Protein AF-A0A1J5RQY0-F1 (afdb_monomer)

Sequence (108 aa):
MIIWRGFGILVPIIAGIFSLGTNYIVDVIMKNDDYSKWHYWPKALGAVLAAGAVWYVGKYLNSRPGKVVIEKTTGRQVVLRKTHDLFFLKFEYWAFVLLAFSVIGYFV

pLDDT: mean 72.65, std 8.64, range [53.41, 84.81]

Structure (mmCIF, N/CA/C/O backbone):
data_AF-A0A1J5RQY0-F1
#
_entry.id   AF-A0A1J5RQY0-F1
#
loop_
_atom_site.group_PDB
_atom_site.id
_atom_site.type_symbol
_atom_site.label_atom_id
_atom_site.label_alt_id
_atom_site.label_comp_id
_atom_site.label_asym_id
_atom_site.label_entity_id
_atom_site.label_seq_id
_atom_site.pdbx_PDB_ins_code
_atom_site.Cartn_x
_atom_site.Cartn_y
_atom_site.Cartn_z
_atom_site.occupancy
_atom_site.B_iso_or_equiv
_atom_site.auth_seq_id
_atom_site.auth_comp_id
_atom_site.auth_asym_id
_atom_site.auth_atom_id
_atom_site.pdbx_PDB_model_num
ATOM 1 N N . MET A 1 1 ? -25.131 6.402 4.528 1.00 54.16 1 MET A N 1
ATOM 2 C CA . MET A 1 1 ? -24.090 5.356 4.658 1.00 54.16 1 MET A CA 1
ATOM 3 C C . MET A 1 1 ? -22.735 6.014 4.501 1.00 54.16 1 MET A C 1
ATOM 5 O O . MET A 1 1 ? -22.524 6.676 3.498 1.00 54.16 1 MET A O 1
ATOM 9 N N . ILE A 1 2 ? -21.849 5.897 5.489 1.00 57.84 2 ILE A N 1
ATOM 10 C CA . ILE A 1 2 ? -20.497 6.458 5.390 1.00 57.84 2 ILE A CA 1
ATOM 11 C C . ILE A 1 2 ? -19.588 5.336 4.881 1.00 57.84 2 ILE A C 1
ATOM 13 O O . ILE A 1 2 ? -19.439 4.315 5.548 1.00 57.84 2 ILE A O 1
ATOM 17 N N . ILE A 1 3 ? -19.028 5.522 3.686 1.00 73.50 3 ILE A N 1
ATOM 18 C CA . ILE A 1 3 ? -18.192 4.542 2.964 1.00 73.50 3 ILE A CA 1
ATOM 19 C C . ILE A 1 3 ? -16.807 4.388 3.629 1.00 73.50 3 ILE A C 1
ATOM 21 O O . ILE A 1 3 ? -16.071 3.438 3.377 1.00 73.50 3 ILE A O 1
ATOM 25 N N . TRP A 1 4 ? -16.453 5.312 4.520 1.00 69.69 4 TRP A N 1
ATOM 26 C CA . TRP A 1 4 ? -15.132 5.436 5.114 1.00 69.69 4 TRP A CA 1
ATOM 27 C C . TRP A 1 4 ? -15.203 5.665 6.631 1.00 69.69 4 TRP A C 1
ATOM 29 O O . TRP A 1 4 ? -15.998 6.464 7.119 1.00 69.69 4 TRP A O 1
ATOM 39 N N . ARG A 1 5 ? -14.353 4.982 7.401 1.00 68.00 5 ARG A N 1
ATOM 40 C CA . ARG A 1 5 ? -14.191 5.184 8.844 1.00 68.00 5 ARG A CA 1
ATOM 41 C C . ARG A 1 5 ? -12.724 5.396 9.208 1.00 68.00 5 ARG A C 1
ATOM 43 O O . ARG A 1 5 ? -11.841 4.628 8.823 1.00 68.00 5 ARG A O 1
ATOM 50 N N . GLY A 1 6 ? -12.465 6.420 10.020 1.00 75.19 6 GLY A N 1
ATOM 51 C CA . GLY A 1 6 ? -11.161 6.656 10.636 1.00 75.19 6 GLY A CA 1
ATOM 52 C C . GLY A 1 6 ? -10.068 6.984 9.620 1.00 75.19 6 GLY A C 1
ATOM 53 O O . GLY A 1 6 ? -10.149 8.018 8.989 1.00 75.19 6 GLY A O 1
ATOM 54 N N . PHE A 1 7 ? -9.044 6.141 9.466 1.00 72.94 7 PHE A N 1
ATOM 55 C CA . PHE A 1 7 ? -7.905 6.398 8.573 1.00 72.94 7 PHE A CA 1
ATOM 56 C C . PHE A 1 7 ? -7.980 5.671 7.222 1.00 72.94 7 PHE A C 1
ATOM 58 O O . PHE A 1 7 ? -7.048 5.769 6.439 1.00 72.94 7 PHE A O 1
ATOM 65 N N . GLY A 1 8 ? -9.091 5.002 6.892 1.00 69.00 8 GLY A N 1
ATOM 66 C CA . GLY A 1 8 ? -9.300 4.362 5.579 1.00 69.00 8 GLY A CA 1
ATOM 67 C C . GLY A 1 8 ? -8.938 5.195 4.328 1.00 69.00 8 GLY A C 1
ATOM 68 O O . GLY A 1 8 ? -8.482 4.618 3.349 1.00 69.00 8 GLY A O 1
ATOM 69 N N . ILE A 1 9 ? -9.043 6.531 4.349 1.00 77.69 9 ILE A N 1
ATOM 70 C CA . ILE A 1 9 ? -8.694 7.409 3.221 1.00 77.69 9 ILE A CA 1
ATOM 71 C C . ILE A 1 9 ? -7.191 7.454 2.940 1.00 77.69 9 ILE A C 1
ATOM 73 O O . ILE A 1 9 ? -6.790 7.864 1.858 1.00 77.69 9 ILE A O 1
ATOM 77 N N . LEU A 1 10 ? -6.345 7.003 3.874 1.00 80.19 10 LEU A N 1
ATOM 78 C CA . LEU A 1 10 ? -4.916 6.884 3.603 1.00 80.19 10 LEU A CA 1
ATOM 79 C C . LEU A 1 10 ? -4.608 5.809 2.563 1.00 80.19 10 LEU A C 1
ATOM 81 O O . LEU A 1 10 ? -3.574 5.915 1.921 1.00 80.19 10 LEU A O 1
ATOM 85 N N . VAL A 1 11 ? -5.479 4.817 2.346 1.00 78.31 11 VAL A N 1
ATOM 86 C CA . VAL A 1 11 ? -5.241 3.778 1.330 1.00 78.31 11 VAL A CA 1
ATOM 87 C C . VAL A 1 11 ? -5.063 4.382 -0.071 1.00 78.31 11 VAL A C 1
ATOM 89 O O . VAL A 1 11 ? -3.993 4.180 -0.647 1.00 78.31 11 VAL A O 1
ATOM 92 N N . PRO A 1 12 ? -6.028 5.143 -0.633 1.00 78.31 12 PRO A N 1
ATOM 93 C CA . PRO A 1 12 ? -5.856 5.737 -1.960 1.00 78.31 12 PRO A CA 1
ATOM 94 C C . PRO A 1 12 ? -4.724 6.770 -2.007 1.00 78.31 12 PRO A C 1
ATOM 96 O O . PRO A 1 12 ? -4.068 6.896 -3.036 1.00 78.31 12 PRO A O 1
ATOM 99 N N . ILE A 1 13 ? -4.448 7.471 -0.902 1.00 84.81 13 ILE A N 1
ATOM 100 C CA . ILE A 1 13 ? -3.340 8.435 -0.826 1.00 84.81 13 ILE A CA 1
ATOM 101 C C . ILE A 1 13 ? -1.989 7.713 -0.926 1.00 84.81 13 ILE A C 1
ATOM 103 O O . ILE A 1 13 ? -1.152 8.093 -1.738 1.00 84.81 13 ILE A O 1
ATOM 107 N N . ILE A 1 14 ? -1.783 6.650 -0.143 1.00 83.31 14 ILE A N 1
ATOM 108 C CA . ILE A 1 14 ? -0.558 5.840 -0.176 1.00 83.31 14 ILE A CA 1
ATOM 109 C C . ILE A 1 14 ? -0.409 5.183 -1.549 1.00 83.31 14 ILE A C 1
ATOM 111 O O . ILE A 1 14 ? 0.661 5.261 -2.145 1.00 83.31 14 ILE A O 1
ATOM 115 N N . ALA A 1 15 ? -1.482 4.593 -2.082 1.00 80.06 15 ALA A N 1
ATOM 116 C CA . ALA A 1 15 ? -1.466 3.982 -3.408 1.00 80.06 15 ALA A CA 1
ATOM 117 C C . ALA A 1 15 ? -1.076 4.988 -4.503 1.00 80.06 15 ALA A C 1
ATOM 119 O O . ALA A 1 15 ? -0.217 4.688 -5.331 1.00 80.06 15 ALA A O 1
ATOM 120 N N . GLY A 1 16 ? -1.648 6.196 -4.471 1.00 79.75 16 GLY A N 1
ATOM 121 C CA . GLY A 1 16 ? -1.318 7.266 -5.408 1.00 79.75 16 GLY A CA 1
ATOM 122 C C . GLY A 1 16 ? 0.134 7.728 -5.290 1.00 79.75 16 GLY A C 1
ATOM 123 O O . GLY A 1 16 ? 0.836 7.777 -6.295 1.00 79.75 16 GLY A O 1
ATOM 124 N N . ILE A 1 17 ? 0.611 8.006 -4.072 1.00 84.81 17 ILE A N 1
ATOM 125 C CA . ILE A 1 17 ? 1.986 8.477 -3.835 1.00 84.81 17 ILE A CA 1
ATOM 126 C C . ILE A 1 17 ? 3.011 7.449 -4.313 1.00 84.81 17 ILE A C 1
ATOM 128 O O . ILE A 1 17 ? 3.965 7.814 -4.993 1.00 84.81 17 ILE A O 1
ATOM 132 N N . PHE A 1 18 ? 2.825 6.173 -3.980 1.00 81.38 18 PHE A N 1
ATOM 133 C CA . PHE A 1 18 ? 3.774 5.133 -4.368 1.00 81.38 18 PHE A CA 1
ATOM 134 C C . PHE A 1 18 ? 3.716 4.826 -5.864 1.00 81.38 18 PHE A C 1
ATOM 136 O O . PHE A 1 18 ? 4.762 4.707 -6.490 1.00 81.38 18 PHE A O 1
ATOM 143 N N . SER A 1 19 ? 2.527 4.754 -6.467 1.00 75.25 19 SER A N 1
ATOM 144 C CA . SER A 1 19 ? 2.413 4.493 -7.905 1.00 75.25 19 SER A CA 1
ATOM 145 C C . SER A 1 19 ? 3.001 5.635 -8.741 1.00 75.25 19 SER A C 1
ATOM 147 O O . SER A 1 19 ? 3.808 5.390 -9.636 1.00 75.25 19 SER A O 1
ATOM 149 N N . LEU A 1 20 ? 2.669 6.888 -8.415 1.00 79.44 20 LEU A N 1
ATOM 150 C CA . LEU A 1 20 ? 3.211 8.058 -9.112 1.00 79.44 20 LEU A CA 1
ATOM 151 C C . LEU A 1 20 ? 4.700 8.252 -8.815 1.00 79.44 20 LEU A C 1
ATOM 153 O O . LEU A 1 20 ? 5.475 8.534 -9.725 1.00 79.44 20 LEU A O 1
ATOM 157 N N . GLY A 1 21 ? 5.104 8.060 -7.558 1.00 81.00 21 GLY A N 1
ATOM 158 C CA . GLY A 1 21 ? 6.489 8.191 -7.124 1.00 81.00 21 GLY A CA 1
ATOM 159 C C . GLY A 1 21 ? 7.406 7.178 -7.797 1.00 81.00 21 GLY A C 1
ATOM 160 O O . GLY A 1 21 ? 8.465 7.558 -8.281 1.00 81.00 21 GLY A O 1
ATOM 161 N N . THR A 1 22 ? 7.004 5.907 -7.890 1.00 79.88 22 THR A N 1
ATOM 162 C CA . THR A 1 22 ? 7.818 4.888 -8.564 1.00 79.88 22 THR A CA 1
ATOM 163 C C . THR A 1 22 ? 7.942 5.151 -10.060 1.00 79.88 22 THR A C 1
ATOM 165 O O . THR A 1 22 ? 9.054 5.055 -10.569 1.00 79.88 22 THR A O 1
ATOM 168 N N . ASN A 1 23 ? 6.863 5.545 -10.746 1.00 77.31 23 ASN A N 1
ATOM 169 C CA . ASN A 1 23 ? 6.947 5.907 -12.166 1.00 77.31 23 ASN A CA 1
ATOM 170 C C . ASN A 1 23 ? 7.912 7.086 -12.374 1.00 77.31 23 ASN A C 1
ATOM 172 O O . ASN A 1 23 ? 8.865 6.973 -13.136 1.00 77.31 23 ASN A O 1
ATOM 176 N N . TYR A 1 24 ? 7.747 8.164 -11.601 1.00 80.56 24 TYR A N 1
ATOM 177 C CA . TYR A 1 24 ? 8.615 9.339 -11.691 1.00 80.56 24 TYR A CA 1
ATOM 178 C C . TYR A 1 24 ? 10.089 9.016 -11.398 1.00 80.56 24 TYR A C 1
ATOM 180 O O . TYR A 1 24 ? 10.979 9.449 -12.124 1.00 80.56 2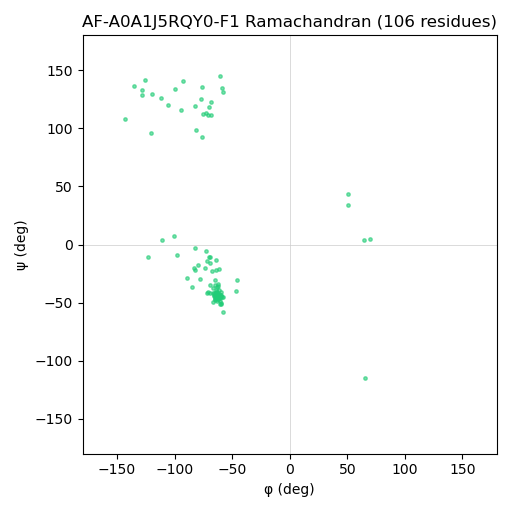4 TYR A O 1
ATOM 188 N N . ILE A 1 25 ? 10.366 8.229 -10.352 1.00 81.44 25 ILE A N 1
ATOM 189 C CA . ILE A 1 25 ? 11.734 7.817 -10.004 1.00 81.44 25 ILE A CA 1
ATOM 190 C C . ILE A 1 25 ? 12.359 7.001 -11.140 1.00 81.44 25 ILE A C 1
ATOM 192 O O . ILE A 1 25 ? 13.522 7.218 -11.475 1.00 81.44 25 ILE A O 1
ATOM 196 N N . VAL A 1 26 ? 11.607 6.073 -11.734 1.00 78.75 26 VAL A N 1
ATOM 197 C CA . VAL A 1 26 ? 12.103 5.243 -12.836 1.00 78.75 26 VAL A CA 1
ATOM 198 C C . VAL A 1 26 ? 12.381 6.083 -14.081 1.00 78.75 26 VAL A C 1
ATOM 200 O O . VAL A 1 26 ? 13.444 5.918 -14.678 1.00 78.75 26 VAL A O 1
ATOM 203 N N . ASP A 1 27 ? 11.495 7.016 -14.425 1.00 79.00 27 ASP A N 1
ATOM 204 C CA . ASP A 1 27 ? 11.662 7.893 -15.590 1.00 79.00 27 ASP A CA 1
ATOM 205 C C . ASP A 1 27 ? 12.899 8.803 -15.430 1.00 79.00 27 ASP A C 1
ATOM 207 O O . ASP A 1 27 ? 13.711 8.929 -16.352 1.00 79.00 27 ASP A O 1
ATOM 211 N N . VAL A 1 28 ? 13.131 9.336 -14.221 1.00 81.12 28 VAL A N 1
ATOM 212 C CA . VAL A 1 28 ? 14.327 10.134 -13.887 1.00 81.12 28 VAL A CA 1
ATOM 213 C C . VAL A 1 28 ? 15.611 9.298 -13.942 1.00 81.12 28 VAL A C 1
ATOM 215 O O . VAL A 1 28 ? 16.614 9.754 -14.495 1.00 81.12 28 VAL A O 1
ATOM 218 N N . ILE A 1 29 ? 15.609 8.079 -13.386 1.00 81.12 29 ILE A N 1
ATOM 219 C CA . ILE A 1 29 ? 16.788 7.193 -13.389 1.00 81.12 29 ILE A CA 1
ATOM 220 C C . ILE A 1 29 ? 17.146 6.772 -14.818 1.00 81.12 29 ILE A C 1
ATOM 222 O O . ILE A 1 29 ? 18.324 6.777 -15.181 1.00 81.12 29 ILE A O 1
ATOM 226 N N . MET A 1 30 ? 16.143 6.436 -15.632 1.00 78.50 30 MET A N 1
ATOM 227 C CA . MET A 1 30 ? 16.346 5.984 -17.010 1.00 78.50 30 MET A CA 1
ATOM 228 C C . MET A 1 30 ? 16.536 7.133 -18.006 1.00 78.50 30 MET A C 1
ATOM 230 O O . MET A 1 30 ? 16.827 6.869 -19.172 1.00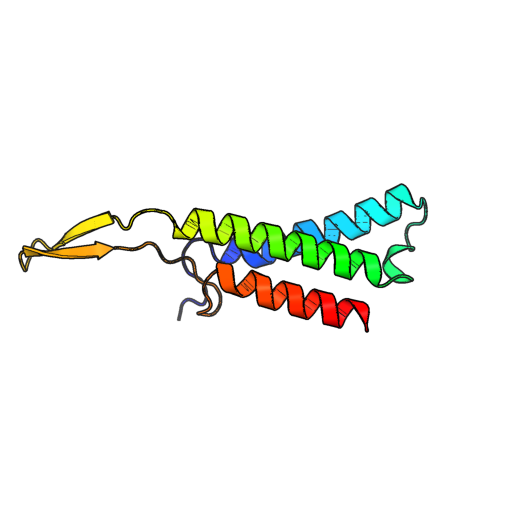 78.50 30 MET A O 1
ATOM 234 N N . LYS A 1 31 ? 16.431 8.395 -17.552 1.00 76.06 31 LYS A N 1
ATOM 235 C CA . LYS A 1 31 ? 16.544 9.616 -18.373 1.00 76.06 31 LYS A CA 1
ATOM 236 C C . LYS A 1 31 ? 15.646 9.577 -19.612 1.00 76.06 31 LYS A C 1
ATOM 238 O O . LYS A 1 31 ? 16.024 10.060 -20.679 1.00 76.06 31 LYS A O 1
ATOM 243 N N . ASN A 1 32 ? 14.486 8.950 -19.479 1.00 69.62 32 ASN A N 1
ATOM 244 C CA . ASN A 1 32 ? 13.537 8.774 -20.560 1.00 69.62 32 ASN A CA 1
ATOM 245 C C . ASN A 1 32 ? 12.133 8.914 -19.976 1.00 69.62 32 ASN A C 1
ATOM 247 O O . ASN A 1 32 ? 11.671 8.032 -19.253 1.00 69.62 32 ASN A O 1
ATOM 251 N N . ASP A 1 33 ? 11.482 10.030 -20.301 1.00 67.12 33 ASP A N 1
ATOM 252 C CA . ASP A 1 33 ? 10.192 10.442 -19.736 1.00 67.12 33 ASP A CA 1
ATOM 253 C C . ASP A 1 33 ? 9.037 9.480 -20.071 1.00 67.12 33 ASP A C 1
ATOM 255 O O . ASP A 1 33 ? 7.971 9.550 -19.462 1.00 67.12 33 ASP A O 1
ATOM 259 N N . ASP A 1 34 ? 9.236 8.560 -21.020 1.00 67.50 34 ASP A N 1
ATOM 260 C CA . ASP A 1 34 ? 8.232 7.572 -21.419 1.00 67.50 34 ASP A CA 1
ATOM 261 C C . ASP A 1 34 ? 8.590 6.133 -21.012 1.00 67.50 34 ASP A C 1
ATOM 263 O O . ASP A 1 34 ? 7.849 5.201 -21.336 1.00 67.50 34 ASP A O 1
ATOM 267 N N . TYR A 1 35 ? 9.688 5.906 -20.282 1.00 63.97 35 TYR A N 1
ATOM 268 C CA . TYR A 1 35 ? 10.130 4.548 -19.946 1.00 63.97 35 TYR A CA 1
ATOM 269 C C . TYR A 1 35 ? 9.074 3.771 -19.138 1.00 63.97 35 TYR A C 1
ATOM 271 O O . TYR A 1 35 ? 8.782 2.614 -19.454 1.00 63.97 35 TYR A O 1
ATOM 279 N N . SER A 1 36 ? 8.405 4.416 -18.175 1.00 60.69 36 SER A N 1
ATOM 280 C CA . SER A 1 36 ? 7.289 3.818 -17.419 1.00 60.69 36 SER A CA 1
ATOM 281 C C . SER A 1 36 ? 6.002 3.605 -18.229 1.00 60.69 36 SER A C 1
ATOM 283 O O . SER A 1 36 ? 5.080 2.935 -17.754 1.00 60.69 36 SER A O 1
ATOM 285 N N . LYS A 1 37 ? 5.894 4.157 -19.446 1.00 63.88 37 LYS A N 1
ATOM 286 C CA . LYS A 1 37 ? 4.767 3.877 -20.355 1.00 63.88 37 LYS A CA 1
ATOM 287 C C . LYS A 1 37 ? 5.002 2.618 -21.177 1.00 63.88 37 LYS A C 1
ATOM 289 O O . LYS A 1 37 ? 4.054 1.873 -21.404 1.00 63.88 37 LYS A O 1
ATOM 294 N N . TRP A 1 38 ? 6.247 2.382 -21.587 1.00 61.06 38 TRP A N 1
ATOM 295 C CA . TRP A 1 38 ? 6.640 1.225 -22.398 1.00 61.06 38 TRP A CA 1
ATOM 296 C C . TRP A 1 38 ? 6.891 -0.038 -21.576 1.00 61.06 38 TRP A C 1
ATOM 298 O O . TRP A 1 38 ? 6.834 -1.146 -22.108 1.00 61.06 38 TRP A O 1
ATOM 308 N N . HIS A 1 39 ? 7.144 0.115 -20.278 1.00 68.94 39 HIS A N 1
ATOM 309 C CA . HIS A 1 39 ? 7.408 -0.997 -19.383 1.00 68.94 39 HIS A CA 1
ATOM 310 C C . HIS A 1 39 ? 6.380 -1.065 -18.255 1.00 68.94 39 HIS A C 1
ATOM 312 O O . HIS A 1 39 ? 6.132 -0.090 -17.557 1.00 68.94 39 HIS A O 1
ATOM 318 N N . TYR A 1 40 ? 5.805 -2.250 -18.057 1.00 70.81 40 TYR A N 1
ATOM 319 C CA . TYR A 1 40 ? 4.760 -2.510 -17.059 1.00 70.81 40 TYR A CA 1
ATOM 320 C C . TYR A 1 40 ? 5.312 -2.747 -15.643 1.00 70.81 40 TYR A C 1
ATOM 322 O O . TYR A 1 40 ? 4.632 -2.527 -14.638 1.00 70.81 40 TYR A O 1
ATOM 330 N N . TRP A 1 41 ? 6.584 -3.145 -15.539 1.00 70.56 41 TRP A N 1
ATOM 331 C CA . TRP A 1 41 ? 7.232 -3.471 -14.266 1.00 70.56 41 TRP A CA 1
ATOM 332 C C . TRP A 1 41 ? 7.342 -2.301 -13.258 1.00 70.56 41 TRP A C 1
ATOM 334 O O . TRP A 1 41 ? 7.196 -2.579 -12.067 1.00 70.56 41 TRP A O 1
ATOM 344 N N . PRO A 1 42 ? 7.523 -1.015 -13.645 1.00 74.50 42 PRO A N 1
ATOM 345 C CA . PRO A 1 42 ? 7.565 0.111 -12.703 1.00 74.50 42 PRO A CA 1
ATOM 346 C C . PRO A 1 42 ? 6.237 0.305 -11.964 1.00 74.50 42 PRO A C 1
ATOM 348 O O . PRO A 1 42 ? 6.218 0.518 -10.750 1.00 74.50 42 PRO A O 1
ATOM 351 N N . LYS A 1 43 ? 5.113 0.133 -12.673 1.00 72.12 43 LYS A N 1
ATOM 352 C CA . LYS A 1 43 ? 3.763 0.199 -12.093 1.00 72.12 43 LYS A CA 1
ATOM 353 C C . LYS A 1 43 ? 3.540 -0.937 -11.098 1.00 72.12 43 LYS A C 1
ATOM 355 O O . LYS A 1 43 ? 3.041 -0.700 -9.996 1.00 72.12 43 LYS A O 1
ATOM 360 N N . ALA A 1 44 ? 3.956 -2.151 -11.463 1.00 76.44 44 ALA A N 1
ATOM 361 C CA . ALA A 1 44 ? 3.890 -3.309 -10.580 1.00 76.44 44 ALA A CA 1
ATOM 362 C C . ALA A 1 44 ? 4.724 -3.082 -9.307 1.00 76.44 44 ALA A C 1
ATOM 364 O O . ALA A 1 44 ? 4.224 -3.289 -8.199 1.00 76.44 44 ALA A O 1
ATOM 365 N N . LEU A 1 45 ? 5.950 -2.569 -9.450 1.00 79.56 45 LEU A N 1
ATOM 366 C CA . LEU A 1 45 ? 6.850 -2.274 -8.336 1.00 79.56 45 LEU A CA 1
ATOM 367 C C . LEU A 1 45 ? 6.256 -1.223 -7.383 1.00 79.56 45 LEU A C 1
ATOM 369 O O . LEU A 1 45 ? 6.244 -1.430 -6.168 1.00 79.56 45 LEU A O 1
ATOM 373 N N . GLY A 1 46 ? 5.684 -0.142 -7.923 1.00 79.50 46 GLY A N 1
ATOM 374 C CA . GLY A 1 46 ? 5.010 0.888 -7.128 1.00 79.50 46 GLY A CA 1
ATOM 375 C C . GLY A 1 46 ? 3.809 0.343 -6.357 1.00 79.50 46 GLY A C 1
ATOM 376 O O . GLY A 1 46 ? 3.626 0.661 -5.183 1.00 79.50 46 GLY A O 1
ATOM 377 N N . ALA A 1 47 ? 3.028 -0.550 -6.969 1.00 79.38 47 ALA A N 1
ATOM 378 C CA . ALA A 1 47 ? 1.895 -1.193 -6.309 1.00 79.38 47 ALA A CA 1
ATOM 379 C C . ALA A 1 47 ? 2.320 -2.191 -5.208 1.00 79.38 47 ALA A C 1
ATOM 381 O O . ALA A 1 47 ? 1.666 -2.254 -4.166 1.00 79.38 47 ALA A O 1
ATOM 382 N N . VAL A 1 48 ? 3.440 -2.912 -5.369 1.00 82.25 48 VAL A N 1
ATOM 383 C CA . VAL A 1 48 ? 4.003 -3.769 -4.303 1.00 82.25 48 VAL A CA 1
ATOM 384 C C .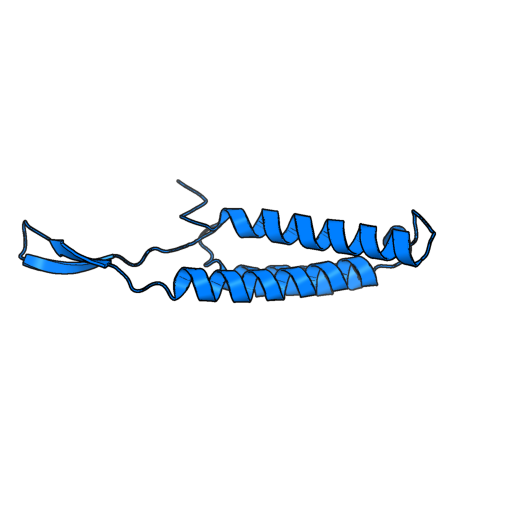 VAL A 1 48 ? 4.471 -2.929 -3.115 1.00 82.25 48 VAL A C 1
ATOM 386 O O . VAL A 1 48 ? 4.155 -3.246 -1.965 1.00 82.25 48 VAL A O 1
ATOM 389 N N . LEU A 1 49 ? 5.188 -1.833 -3.374 1.00 82.44 49 LEU A N 1
ATOM 390 C CA . LEU A 1 49 ? 5.643 -0.923 -2.322 1.00 82.44 49 LEU A CA 1
ATOM 391 C C . LEU A 1 49 ? 4.457 -0.276 -1.5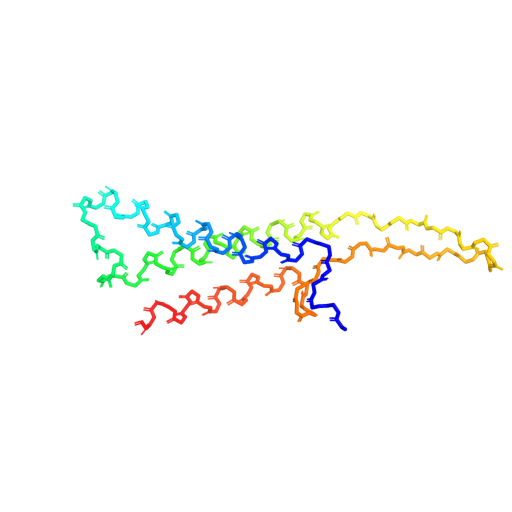89 1.00 82.44 49 LEU A C 1
ATOM 393 O O . LEU A 1 49 ? 4.440 -0.232 -0.356 1.00 82.44 49 LEU A O 1
ATOM 397 N N . ALA A 1 50 ? 3.424 0.135 -2.333 1.00 80.44 50 ALA A N 1
ATOM 398 C CA . ALA A 1 50 ? 2.172 0.627 -1.768 1.00 80.44 50 ALA A CA 1
ATOM 399 C C . ALA A 1 50 ? 1.495 -0.421 -0.873 1.00 80.44 50 ALA A C 1
ATOM 401 O O . ALA A 1 50 ? 1.063 -0.095 0.232 1.00 80.44 50 ALA A O 1
ATOM 402 N N . ALA A 1 51 ? 1.426 -1.683 -1.313 1.00 80.12 51 ALA A N 1
ATOM 403 C CA . ALA A 1 51 ? 0.833 -2.773 -0.542 1.00 80.12 51 ALA A CA 1
ATOM 404 C C . ALA A 1 51 ? 1.569 -3.000 0.789 1.00 80.12 51 ALA A C 1
ATOM 406 O O . ALA A 1 51 ? 0.928 -3.105 1.838 1.00 80.12 51 ALA A O 1
ATOM 407 N N . GLY A 1 52 ? 2.907 -3.000 0.773 1.00 83.31 52 GLY A N 1
ATOM 408 C CA . GLY A 1 52 ? 3.722 -3.102 1.987 1.00 83.31 52 GLY A CA 1
ATOM 409 C C . GLY A 1 52 ? 3.489 -1.937 2.956 1.00 83.31 52 GLY A C 1
ATOM 410 O O . GLY A 1 52 ? 3.294 -2.151 4.156 1.00 83.31 52 GLY A O 1
ATOM 411 N N . ALA A 1 53 ? 3.428 -0.707 2.438 1.00 82.81 53 ALA A N 1
ATOM 412 C CA . ALA A 1 53 ? 3.145 0.482 3.240 1.00 82.81 53 ALA A CA 1
ATOM 413 C C . ALA A 1 53 ? 1.733 0.445 3.850 1.00 82.81 53 ALA A C 1
ATOM 415 O O . ALA A 1 53 ? 1.573 0.704 5.045 1.00 82.81 53 ALA A O 1
ATOM 416 N N . VAL A 1 54 ? 0.714 0.064 3.070 1.00 83.81 54 VAL A N 1
ATOM 417 C CA . VAL A 1 54 ? -0.673 -0.074 3.545 1.00 83.81 54 VAL A CA 1
ATOM 418 C C . VAL A 1 54 ? -0.787 -1.155 4.618 1.00 83.81 54 VAL A C 1
ATOM 420 O O . VAL A 1 54 ? -1.448 -0.937 5.633 1.00 83.81 54 VAL A O 1
ATOM 423 N N . TRP A 1 55 ? -0.100 -2.287 4.461 1.00 82.62 55 TRP A N 1
ATOM 424 C CA . TRP A 1 55 ? -0.062 -3.326 5.488 1.00 82.62 55 TRP A CA 1
ATOM 425 C C . TRP A 1 55 ? 0.534 -2.807 6.797 1.00 82.62 55 TRP A C 1
ATOM 427 O O . TRP A 1 55 ? -0.060 -2.963 7.866 1.00 82.62 55 TRP A O 1
ATOM 437 N N . TYR A 1 56 ? 1.711 -2.179 6.726 1.00 83.44 56 TYR A N 1
ATOM 438 C CA . TYR A 1 56 ? 2.424 -1.707 7.911 1.00 83.44 56 TYR A CA 1
ATOM 439 C C . TYR A 1 56 ? 1.643 -0.610 8.642 1.00 83.44 56 TYR A C 1
ATOM 441 O O . TYR A 1 56 ? 1.425 -0.695 9.853 1.00 83.44 56 TYR A O 1
ATOM 449 N N . VAL A 1 57 ? 1.149 0.384 7.898 1.00 80.25 57 VAL A N 1
ATOM 450 C CA . VAL A 1 57 ? 0.333 1.482 8.433 1.00 80.25 57 VAL A CA 1
ATOM 451 C C . VAL A 1 57 ? -0.995 0.958 8.983 1.00 80.25 57 VAL A C 1
ATOM 453 O O . VAL A 1 57 ? -1.397 1.355 10.076 1.00 80.25 57 VAL A O 1
ATOM 456 N N . GLY A 1 58 ? -1.643 0.019 8.289 1.00 74.94 58 GLY A N 1
ATOM 457 C CA . GLY A 1 58 ? -2.876 -0.627 8.736 1.00 74.94 58 GLY A CA 1
ATOM 458 C C . GLY A 1 58 ? -2.705 -1.358 10.052 1.00 74.94 58 GLY A C 1
ATOM 459 O O . GLY A 1 58 ? -3.440 -1.091 11.002 1.00 74.94 58 GLY A O 1
ATOM 460 N N . LYS A 1 59 ? -1.675 -2.205 10.137 1.00 76.31 59 LYS A N 1
ATOM 461 C CA . LYS A 1 59 ? -1.347 -2.939 11.357 1.00 76.31 59 LYS A CA 1
ATOM 462 C C . LYS A 1 59 ? -1.023 -1.976 12.497 1.00 76.31 59 LYS A C 1
ATOM 464 O O . LYS A 1 59 ? -1.521 -2.166 13.602 1.00 76.31 59 LYS A O 1
ATOM 469 N N . TYR A 1 60 ? -0.252 -0.916 12.249 1.00 77.50 60 TYR A N 1
ATOM 470 C CA . TYR A 1 60 ? 0.082 0.085 13.268 1.00 77.50 60 TYR A CA 1
ATOM 471 C C . TYR A 1 60 ? -1.157 0.834 13.789 1.00 77.50 60 TYR A C 1
ATOM 473 O O . TYR A 1 60 ? -1.317 1.030 14.996 1.00 77.50 60 TYR A O 1
ATOM 481 N N . LEU A 1 61 ? -2.063 1.221 12.892 1.00 69.94 61 LEU A N 1
ATOM 482 C CA . LEU A 1 61 ? -3.288 1.942 13.232 1.00 69.94 61 LEU A CA 1
ATOM 483 C C . LEU A 1 61 ? -4.302 1.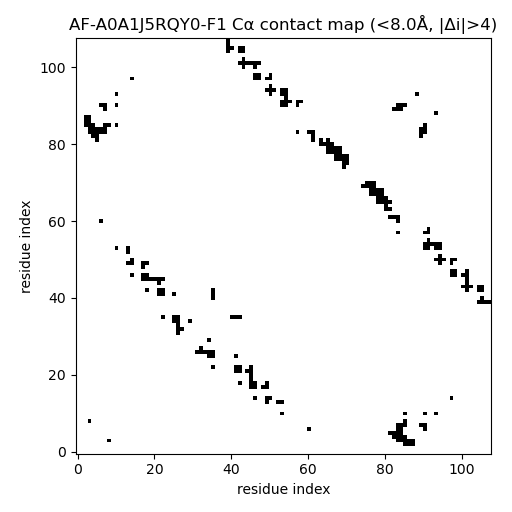058 13.971 1.00 69.94 61 LEU A C 1
ATOM 485 O O . LEU A 1 61 ? -4.889 1.508 14.956 1.00 69.94 61 LEU A O 1
ATOM 489 N N . ASN A 1 62 ? -4.463 -0.201 13.557 1.00 69.06 62 ASN A N 1
ATOM 490 C CA . ASN A 1 62 ? -5.366 -1.161 14.200 1.00 69.06 62 ASN A CA 1
ATOM 491 C C . ASN A 1 62 ? 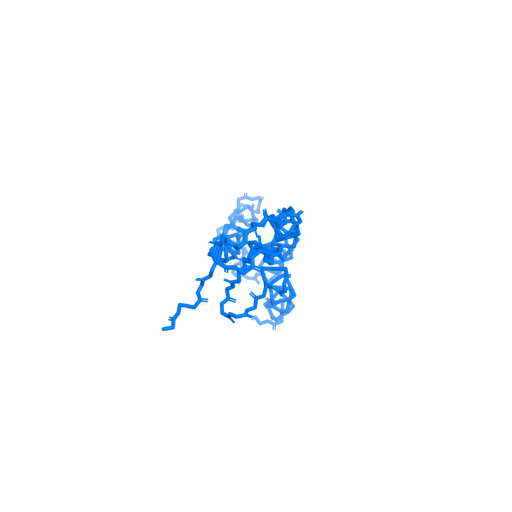-4.791 -1.804 15.471 1.00 69.06 62 ASN A C 1
ATOM 493 O O . ASN A 1 62 ? -5.553 -2.327 16.284 1.00 69.06 62 ASN A O 1
ATOM 497 N N . SER A 1 63 ? -3.475 -1.737 15.690 1.00 66.38 63 SER A N 1
ATOM 498 C CA . SER A 1 63 ? -2.840 -2.208 16.932 1.00 66.38 63 SER A CA 1
ATOM 499 C C . SER A 1 63 ? -3.101 -1.289 18.129 1.00 66.38 63 SER A C 1
ATOM 501 O O . SER A 1 63 ? -2.715 -1.619 19.250 1.00 66.38 63 SER A O 1
ATOM 503 N N . ARG A 1 64 ? -3.754 -0.132 17.936 1.00 61.19 64 ARG A N 1
ATOM 504 C CA . ARG A 1 64 ? -4.046 0.780 19.045 1.00 61.19 64 ARG A CA 1
ATOM 505 C C . ARG A 1 64 ? -5.075 0.147 19.994 1.00 61.19 64 ARG A C 1
ATOM 507 O O . ARG A 1 64 ? -6.176 -0.191 19.550 1.00 61.19 64 ARG A O 1
ATOM 514 N N . PRO A 1 65 ? -4.751 -0.004 21.294 1.00 53.41 65 PRO A N 1
ATOM 515 C CA . PRO A 1 65 ? -5.647 -0.633 22.253 1.00 53.41 65 PRO A CA 1
ATOM 516 C C . PRO A 1 65 ? -6.976 0.124 22.300 1.00 53.41 65 PRO A C 1
ATOM 518 O O . PRO A 1 65 ? -7.011 1.356 22.366 1.00 53.41 65 PRO A O 1
ATOM 521 N N . GLY A 1 66 ? -8.078 -0.625 22.214 1.00 59.19 66 GLY A N 1
ATOM 522 C CA . GLY A 1 66 ? -9.419 -0.063 22.324 1.00 59.19 66 GLY A CA 1
ATOM 523 C C . GLY A 1 66 ? -9.573 0.628 23.674 1.00 59.19 66 GLY A C 1
ATOM 524 O O . GLY A 1 66 ? -9.158 0.087 24.698 1.00 59.19 66 GLY A O 1
ATOM 525 N N . LYS A 1 67 ? -10.143 1.834 23.683 1.00 54.62 67 LYS A N 1
ATOM 526 C CA . LYS A 1 67 ? -10.405 2.538 24.938 1.00 54.62 67 LYS A CA 1
ATOM 527 C C . LYS A 1 67 ? -11.524 1.775 25.643 1.00 54.62 67 LYS A C 1
ATOM 529 O O . LYS A 1 67 ? -12.618 1.653 25.093 1.00 54.62 67 LYS A O 1
ATOM 534 N N . VAL A 1 68 ? -11.249 1.236 26.826 1.00 55.31 68 VAL A N 1
ATOM 535 C CA . VAL A 1 68 ? -12.295 0.654 27.670 1.00 55.31 68 VAL A CA 1
ATOM 536 C C . VAL A 1 68 ? -13.095 1.822 28.228 1.00 55.31 68 VAL A C 1
ATOM 538 O O . VAL A 1 68 ? -12.558 2.651 28.961 1.00 55.31 68 VAL A O 1
ATOM 541 N N . VAL A 1 69 ? -14.352 1.939 27.815 1.00 57.88 69 VAL A N 1
ATOM 542 C CA . VAL A 1 69 ? -15.264 2.962 28.324 1.00 57.88 69 VAL A CA 1
ATOM 543 C C . VAL A 1 69 ? -16.326 2.240 29.138 1.00 57.88 69 VAL A C 1
ATOM 545 O O . VAL A 1 69 ? -16.936 1.282 28.666 1.00 57.88 69 VAL A O 1
ATOM 548 N N . ILE A 1 70 ? -16.504 2.664 30.387 1.00 59.44 70 ILE A N 1
ATOM 549 C CA . ILE A 1 70 ? -17.557 2.140 31.256 1.00 59.44 70 ILE A CA 1
ATOM 550 C C . ILE A 1 70 ? -18.839 2.885 30.898 1.00 59.44 70 ILE A C 1
ATOM 552 O O . ILE A 1 70 ? -18.906 4.113 30.991 1.00 59.44 70 ILE A O 1
ATOM 556 N N . GLU A 1 71 ? -19.843 2.144 30.449 1.00 55.25 71 GLU A N 1
ATOM 557 C CA . GLU A 1 71 ? -21.140 2.693 30.088 1.00 55.25 71 GLU A CA 1
ATOM 558 C C . GLU A 1 71 ? -21.875 3.122 31.371 1.00 55.25 71 GLU A C 1
ATOM 560 O O . GLU A 1 71 ? -22.234 2.289 32.203 1.00 55.25 71 GLU A O 1
ATOM 565 N N . LYS A 1 72 ? -22.063 4.436 31.573 1.00 57.56 72 LYS A N 1
ATOM 566 C CA . LYS A 1 72 ? -22.599 5.009 32.830 1.00 57.56 72 LYS A CA 1
ATOM 567 C C . LYS A 1 72 ? -24.020 4.543 33.180 1.00 57.56 72 LYS A C 1
ATOM 569 O O . LYS A 1 72 ? -24.411 4.644 34.335 1.00 57.56 72 LYS A O 1
ATOM 574 N N . THR A 1 73 ? -24.782 4.057 32.205 1.00 62.47 73 THR A N 1
ATOM 575 C CA . THR A 1 73 ? -26.186 3.643 32.348 1.00 62.47 73 THR A CA 1
ATOM 576 C C . THR A 1 73 ? -26.362 2.180 32.752 1.00 62.47 73 THR A C 1
ATOM 578 O O . THR A 1 73 ? -27.351 1.850 33.393 1.00 62.47 73 THR A O 1
ATOM 581 N N . THR A 1 74 ? -25.426 1.297 32.394 1.00 66.25 74 THR A N 1
ATOM 582 C CA . THR A 1 74 ? -25.530 -0.161 32.625 1.00 66.25 74 THR A CA 1
ATOM 583 C C . THR A 1 74 ? -24.360 -0.726 33.431 1.00 66.25 74 THR A C 1
ATOM 585 O O . THR A 1 74 ? -24.396 -1.890 33.827 1.00 66.25 74 THR A O 1
ATOM 588 N N . GLY A 1 75 ? -23.299 0.060 33.648 1.00 65.50 75 GLY A N 1
ATOM 589 C CA . GLY A 1 75 ? -22.061 -0.382 34.293 1.00 65.50 75 GLY A CA 1
ATOM 590 C C . GLY A 1 75 ? -21.230 -1.353 33.448 1.00 65.50 75 GLY A C 1
ATOM 591 O O . GLY A 1 75 ? -20.216 -1.863 33.923 1.00 65.50 75 GLY A O 1
ATOM 592 N N . ARG A 1 76 ? -21.627 -1.629 32.198 1.00 62.47 76 ARG A N 1
ATOM 593 C CA . ARG A 1 76 ? -20.916 -2.571 31.329 1.00 62.47 76 ARG A CA 1
ATOM 594 C C . ARG A 1 76 ? -19.641 -1.939 30.778 1.00 62.47 76 ARG A C 1
ATOM 596 O O . ARG A 1 76 ? -19.628 -0.795 30.324 1.00 62.47 76 ARG A O 1
ATOM 603 N N . GLN A 1 77 ? -18.554 -2.707 30.806 1.00 61.19 77 GLN A N 1
ATOM 604 C CA . GLN A 1 77 ? -17.313 -2.341 30.133 1.00 61.19 77 GLN A CA 1
ATOM 605 C C . GLN A 1 77 ? -17.489 -2.574 28.633 1.00 61.19 77 GLN A C 1
ATOM 607 O O . GLN A 1 77 ? -17.605 -3.716 28.190 1.00 61.19 77 GLN A O 1
ATOM 612 N N . VAL A 1 78 ? -17.505 -1.501 27.846 1.00 61.16 78 VAL A N 1
ATOM 613 C CA . VAL A 1 78 ? -17.532 -1.593 26.386 1.00 61.16 78 VAL A CA 1
ATOM 614 C C . VAL A 1 78 ? -16.149 -1.225 25.865 1.00 61.16 78 VAL A C 1
ATOM 616 O O . VAL A 1 78 ? -15.631 -0.133 26.109 1.00 61.16 78 VAL A O 1
ATOM 619 N N . VAL A 1 79 ? -15.515 -2.156 25.151 1.00 62.59 79 VAL A N 1
ATOM 620 C CA . VAL A 1 79 ? -14.221 -1.910 24.509 1.00 62.59 79 VAL A CA 1
ATOM 621 C C . VAL A 1 79 ? -14.471 -1.179 23.192 1.00 62.59 79 VAL A C 1
ATOM 623 O O . VAL A 1 79 ? -14.783 -1.792 22.171 1.00 62.59 79 VAL A O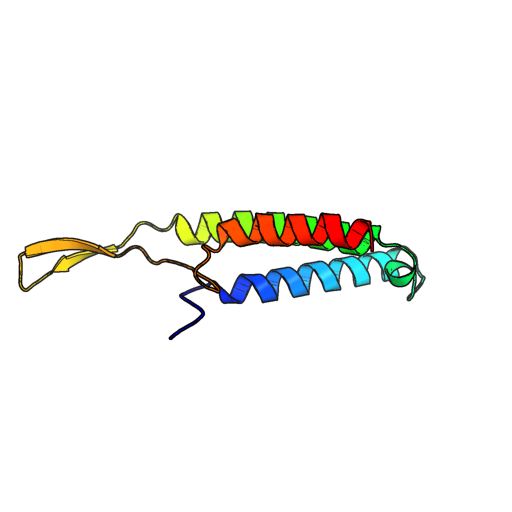 1
ATOM 626 N N . LEU A 1 80 ? -14.315 0.144 23.194 1.00 60.28 80 LEU A N 1
ATOM 627 C CA . LEU A 1 80 ? -14.352 0.952 21.977 1.00 60.28 80 LEU A CA 1
ATOM 628 C C . LEU A 1 80 ? -13.028 0.787 21.225 1.00 60.28 80 LEU A C 1
ATOM 630 O O . LEU A 1 80 ? -12.048 1.498 21.462 1.00 60.28 80 LEU A O 1
ATOM 634 N N . ARG A 1 81 ? -12.991 -0.174 20.297 1.00 60.81 81 ARG A N 1
ATOM 635 C CA . ARG A 1 81 ? -11.923 -0.270 19.295 1.00 60.81 81 ARG A CA 1
ATOM 636 C C . ARG A 1 81 ? -12.158 0.770 18.204 1.00 60.81 81 ARG A C 1
ATOM 638 O O . ARG A 1 81 ? -13.218 0.799 17.586 1.00 60.81 81 ARG A O 1
ATOM 645 N N . LYS A 1 82 ? -11.155 1.615 17.950 1.00 62.56 82 LYS A N 1
ATOM 646 C CA . LYS A 1 82 ? -11.138 2.449 16.744 1.00 62.56 82 LYS A CA 1
ATOM 647 C C . LYS A 1 82 ? -10.940 1.516 15.552 1.00 62.56 82 LYS A C 1
ATOM 649 O O . LYS A 1 82 ? -9.878 0.917 15.441 1.00 62.56 82 LYS A O 1
ATOM 654 N N . THR A 1 83 ? -11.955 1.362 14.704 1.00 64.69 83 THR A N 1
ATOM 655 C CA . THR A 1 83 ? -11.799 0.656 13.427 1.00 64.69 83 THR A CA 1
ATOM 656 C C . THR A 1 83 ? -11.472 1.656 12.325 1.00 64.69 83 THR A C 1
ATOM 658 O O . THR A 1 83 ? -11.958 2.795 12.309 1.00 64.69 83 THR A O 1
ATOM 661 N N . HIS A 1 84 ? -10.577 1.249 11.435 1.00 70.88 84 HIS A N 1
ATOM 662 C CA . HIS A 1 84 ? -10.119 2.038 10.303 1.00 70.88 84 HIS A CA 1
ATOM 663 C C . HIS A 1 84 ? -10.451 1.260 9.033 1.00 70.88 84 HIS A C 1
ATOM 665 O O . HIS A 1 84 ? -9.713 0.362 8.630 1.00 70.88 84 HIS A O 1
ATOM 671 N N . ASP A 1 85 ? -11.590 1.600 8.435 1.00 72.38 85 ASP A N 1
ATOM 672 C CA . ASP A 1 85 ? -12.199 0.824 7.357 1.00 72.38 85 ASP A CA 1
ATOM 673 C C . ASP A 1 85 ? -12.453 1.732 6.148 1.00 72.38 85 ASP A C 1
ATOM 675 O O . ASP A 1 85 ? -12.853 2.891 6.295 1.00 72.38 85 ASP A O 1
ATOM 679 N N . LEU A 1 86 ? -12.232 1.213 4.945 1.00 74.50 86 LEU A N 1
ATOM 680 C CA . LEU A 1 86 ? -12.585 1.866 3.685 1.00 74.50 86 LEU A CA 1
ATOM 681 C C . LEU A 1 86 ? -13.401 0.875 2.850 1.00 74.50 86 LEU A C 1
ATOM 683 O O . LEU A 1 86 ? -12.973 -0.263 2.674 1.00 74.50 86 LEU A O 1
ATOM 687 N N . PHE A 1 87 ? -14.574 1.294 2.364 1.00 73.44 87 PHE A N 1
ATOM 688 C CA . PHE A 1 87 ? -15.545 0.438 1.668 1.00 73.44 87 PHE A CA 1
ATOM 689 C C . PHE A 1 87 ? -15.873 -0.849 2.442 1.00 73.44 87 PHE A C 1
ATOM 691 O O . PHE A 1 87 ? -15.928 -1.931 1.870 1.00 73.44 87 PHE A O 1
ATOM 698 N N . PHE A 1 88 ? -16.073 -0.743 3.761 1.00 69.44 88 PHE A N 1
ATOM 699 C CA . PHE A 1 88 ? -16.357 -1.886 4.649 1.00 69.44 88 PHE A CA 1
ATOM 700 C C . PHE A 1 88 ? -15.222 -2.921 4.764 1.00 69.44 88 PHE A C 1
ATOM 702 O O . PHE A 1 88 ? -15.364 -3.911 5.480 1.00 69.44 88 PHE A O 1
ATOM 709 N N . LEU A 1 89 ? -14.077 -2.671 4.126 1.00 73.75 89 LEU A N 1
ATOM 710 C CA . LEU A 1 89 ? -12.880 -3.491 4.212 1.00 73.75 89 LEU A CA 1
ATOM 711 C C . LEU A 1 89 ? -11.895 -2.857 5.203 1.00 73.75 89 LEU A C 1
ATOM 713 O O . LEU A 1 89 ? -11.636 -1.649 5.150 1.00 73.75 89 LEU A O 1
ATOM 717 N N . LYS A 1 90 ? -11.320 -3.665 6.102 1.00 73.94 90 LYS A N 1
ATOM 718 C CA . LYS A 1 90 ? -10.273 -3.184 7.018 1.00 73.94 90 LYS A CA 1
ATOM 719 C C . LYS A 1 90 ? -9.075 -2.688 6.214 1.00 73.94 90 LYS A C 1
ATOM 721 O O . LYS A 1 90 ? -8.712 -3.301 5.211 1.00 73.94 90 LYS A O 1
ATOM 726 N N . PHE A 1 91 ? -8.423 -1.638 6.708 1.00 74.25 91 PHE A N 1
ATOM 727 C CA . PHE A 1 91 ? -7.231 -1.041 6.095 1.00 74.25 91 PHE A CA 1
ATOM 728 C C . PHE A 1 91 ? -6.166 -2.072 5.674 1.00 74.25 91 PHE A C 1
ATOM 730 O O . PHE A 1 91 ? -5.583 -1.963 4.605 1.00 74.25 91 PHE A O 1
ATOM 737 N N . GLU A 1 92 ? -5.944 -3.105 6.487 1.00 74.94 92 GLU A N 1
ATOM 738 C CA . GLU A 1 92 ? -4.949 -4.155 6.227 1.00 74.94 92 GLU A CA 1
ATOM 739 C C . GLU A 1 92 ? -5.268 -5.000 4.985 1.00 74.94 92 GLU A C 1
ATOM 741 O O . GLU A 1 92 ? -4.362 -5.385 4.251 1.00 74.94 92 GLU A O 1
ATOM 746 N N . TYR A 1 93 ? -6.548 -5.259 4.702 1.00 79.94 93 TYR A N 1
ATOM 747 C CA . TYR A 1 93 ? -6.935 -6.086 3.558 1.00 79.94 93 TYR A CA 1
ATOM 748 C C . TYR A 1 93 ? -6.769 -5.365 2.220 1.00 79.94 93 TYR A C 1
ATOM 750 O O . TYR A 1 93 ? -6.619 -6.014 1.186 1.00 79.94 93 TYR A O 1
ATOM 758 N N . TRP A 1 94 ? -6.718 -4.032 2.233 1.00 81.38 94 TRP A N 1
ATOM 759 C CA . TRP A 1 94 ? -6.407 -3.255 1.038 1.00 81.38 94 TRP A CA 1
ATOM 760 C C . TRP A 1 94 ? -4.990 -3.510 0.515 1.00 81.38 94 TRP A C 1
ATOM 762 O O . TRP A 1 94 ? -4.759 -3.336 -0.678 1.00 81.38 94 TRP A O 1
ATOM 772 N N . ALA A 1 95 ? -4.066 -3.999 1.352 1.00 81.00 95 ALA A N 1
ATOM 773 C CA . ALA A 1 95 ? -2.751 -4.438 0.892 1.00 81.00 95 ALA A CA 1
ATOM 774 C C . ALA A 1 95 ? -2.861 -5.580 -0.132 1.00 81.00 95 ALA A C 1
ATOM 776 O O . ALA A 1 95 ? -2.218 -5.524 -1.173 1.00 81.00 95 ALA A O 1
ATOM 777 N N . PHE A 1 96 ? -3.725 -6.573 0.110 1.00 83.12 96 PHE A N 1
ATOM 778 C CA . PHE A 1 96 ? -3.941 -7.674 -0.836 1.00 83.12 96 PHE A CA 1
ATOM 779 C C . PHE A 1 96 ? -4.602 -7.205 -2.131 1.00 83.12 96 PHE A C 1
ATO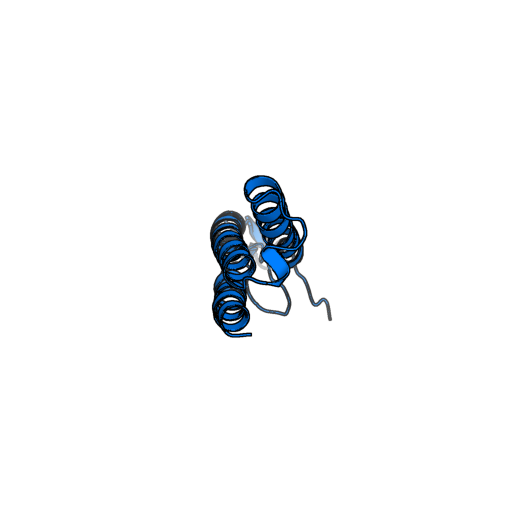M 781 O O . PHE A 1 96 ? -4.244 -7.681 -3.204 1.00 83.12 96 PHE A O 1
ATOM 788 N N . VAL A 1 97 ? -5.533 -6.252 -2.039 1.00 82.44 97 VAL A N 1
ATOM 789 C CA . VAL A 1 97 ? -6.180 -5.654 -3.215 1.00 82.44 97 VAL A CA 1
ATOM 790 C C . VAL A 1 97 ? -5.144 -4.932 -4.079 1.00 82.44 97 VAL A C 1
ATOM 792 O O . VAL A 1 97 ? -5.089 -5.158 -5.283 1.00 82.44 97 VAL A O 1
ATOM 795 N N . LEU A 1 98 ? -4.271 -4.123 -3.470 1.00 80.69 98 LEU A N 1
ATOM 796 C CA . LEU A 1 98 ? -3.179 -3.446 -4.178 1.00 80.69 98 LEU A CA 1
ATOM 797 C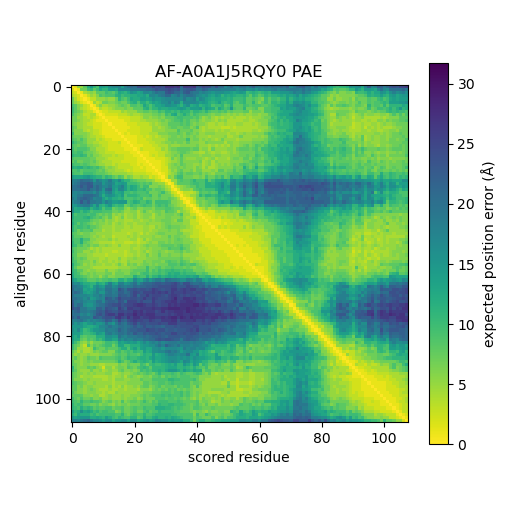 C . LEU A 1 98 ? -2.173 -4.431 -4.781 1.00 80.69 98 LEU A C 1
ATOM 799 O O . LEU A 1 98 ? -1.685 -4.209 -5.885 1.00 80.69 98 LEU A O 1
ATOM 803 N N . LEU A 1 99 ? -1.899 -5.539 -4.094 1.00 82.12 99 LEU A N 1
ATOM 804 C CA . LEU A 1 99 ? -1.030 -6.600 -4.599 1.00 82.12 99 LEU A CA 1
ATOM 805 C C . LEU A 1 99 ? -1.666 -7.303 -5.810 1.00 82.12 99 LEU A C 1
ATOM 807 O O . LEU A 1 99 ? -0.996 -7.513 -6.815 1.00 82.12 99 LEU A O 1
ATOM 811 N N . ALA A 1 100 ? -2.971 -7.579 -5.778 1.00 82.88 100 ALA A N 1
ATOM 812 C CA . ALA A 1 100 ? -3.693 -8.102 -6.937 1.00 82.88 100 ALA A CA 1
ATOM 813 C C . ALA A 1 100 ? -3.655 -7.121 -8.123 1.00 82.88 100 ALA A C 1
ATOM 815 O O . ALA A 1 100 ? -3.376 -7.534 -9.247 1.00 82.88 100 ALA A O 1
ATOM 816 N N . PHE A 1 101 ? -3.845 -5.819 -7.877 1.00 79.75 101 PHE A N 1
ATOM 817 C CA . PHE A 1 101 ? -3.684 -4.786 -8.908 1.00 79.75 101 PHE A CA 1
ATOM 818 C C . PHE A 1 101 ? -2.258 -4.712 -9.461 1.00 79.75 101 PHE A C 1
ATOM 820 O O . PHE A 1 101 ? -2.098 -4.486 -10.656 1.00 79.75 101 PHE A O 1
ATOM 827 N N . SER A 1 102 ? -1.234 -4.931 -8.630 1.00 75.19 102 SER A N 1
ATOM 828 C CA . SER A 1 102 ? 0.162 -5.016 -9.079 1.00 75.19 102 SER A CA 1
ATOM 829 C C . SER A 1 102 ? 0.359 -6.152 -10.080 1.00 75.19 102 SER A C 1
ATOM 831 O O . SER A 1 102 ? 0.916 -5.940 -11.154 1.00 75.19 102 SER A O 1
ATOM 833 N N . VAL A 1 103 ? -0.149 -7.344 -9.750 1.00 77.06 103 VAL A N 1
ATOM 834 C CA . VAL A 1 103 ? -0.054 -8.519 -10.620 1.00 77.06 103 VAL A CA 1
ATOM 835 C C . VAL A 1 103 ? -0.800 -8.268 -11.927 1.00 77.06 103 VAL A C 1
ATOM 837 O O . VAL A 1 103 ? -0.245 -8.502 -12.991 1.00 77.06 103 VAL A O 1
ATOM 840 N N . ILE A 1 104 ? -2.018 -7.726 -11.871 1.00 76.44 104 ILE A N 1
ATOM 841 C CA . ILE A 1 104 ? -2.798 -7.407 -13.077 1.00 76.44 104 ILE A CA 1
ATOM 842 C C . ILE A 1 104 ? -2.078 -6.361 -13.937 1.00 76.44 104 ILE A C 1
ATOM 844 O O . ILE A 1 104 ? -1.938 -6.557 -15.138 1.00 76.44 104 ILE A O 1
ATOM 848 N N . GLY A 1 105 ? -1.576 -5.285 -13.329 1.00 68.56 105 GLY A N 1
ATOM 849 C CA . GLY A 1 105 ? -0.857 -4.218 -14.029 1.00 68.56 105 GLY A CA 1
ATOM 850 C C . GLY A 1 105 ? 0.518 -4.624 -14.564 1.00 68.56 105 GLY A C 1
ATOM 851 O O . GLY A 1 105 ? 1.114 -3.866 -15.317 1.00 68.56 105 GLY A O 1
ATOM 852 N N . TYR A 1 106 ? 1.033 -5.796 -14.186 1.00 69.56 106 TYR A N 1
ATOM 853 C CA . TYR A 1 106 ? 2.208 -6.391 -14.820 1.00 69.56 106 TYR A CA 1
ATOM 854 C C . TYR A 1 106 ? 1.867 -7.056 -16.165 1.00 69.56 106 TYR A C 1
ATOM 856 O O . TYR A 1 106 ? 2.718 -7.108 -17.049 1.00 69.56 106 TYR A O 1
ATOM 864 N N . PHE A 1 107 ? 0.638 -7.561 -16.322 1.00 66.94 107 PHE A N 1
ATOM 865 C CA . PHE A 1 107 ? 0.188 -8.298 -17.510 1.00 66.94 107 PHE A CA 1
ATOM 866 C C . PHE A 1 107 ? -0.591 -7.448 -18.530 1.00 66.94 107 PHE A C 1
ATOM 868 O O . PHE A 1 107 ? -0.881 -7.951 -19.615 1.00 66.94 107 PHE A O 1
ATOM 875 N N . VAL A 1 108 ? -0.950 -6.204 -18.189 1.00 58.19 108 VAL A N 1
ATOM 876 C CA . VAL A 1 108 ? -1.798 -5.289 -18.983 1.00 58.19 108 VAL A CA 1
ATOM 877 C C . VAL A 1 108 ? -1.086 -3.968 -19.225 1.00 58.19 108 VAL A C 1
ATOM 879 O O . VAL A 1 108 ? -1.075 -3.519 -20.393 1.00 58.19 108 VAL A O 1
#

Solvent-accessible surface area (backbone atoms only — not comparable to full-atom values): 5682 Å² total; per-residue (Å²): 135,80,59,60,34,83,62,22,71,51,51,64,52,45,42,49,51,30,32,53,46,34,32,52,52,48,16,62,74,67,74,32,92,56,50,52,76,79,35,40,60,42,53,18,51,12,23,46,54,22,16,54,50,34,32,54,52,25,50,59,60,60,65,52,78,44,52,74,43,69,40,90,89,77,70,47,80,43,70,49,59,73,64,37,22,36,75,88,36,48,36,45,60,50,15,58,55,33,38,51,49,14,57,51,42,53,78,106

Nearest PDB structures (foldseek):
  5era-assembly1_A  TM=4.786E-01  e=7.564E+00  Homo sapiens
  8bqs-assembly1_Dc  TM=3.239E-01  e=4.308E+00  Tetrahymena thermophila SB210
  7kux-assembly1_L  TM=2.615E-01  e=2.165E+00  Physcomitrium patens

Organism: NCBI:txid410659

Secondary structure (DSSP, 8-state):
--SEETTTTHHHHHHHHHHHHHHHHHHHHHT-TTHHHH-SHHHHHHHHHHHHHHHHHHHHHHTSPPEEEE-TTT--EEEE----EETTEEGGGHHHHHHHHHHHHHH-

Mean predicted aligned error: 10.33 Å

Radius of gyration: 18.6 Å; Cα contacts (8 Å, |Δi|>4): 149; chains: 1; bounding box: 43×19×57 Å

Foldseek 3Di:
DDQWFDALVVLVVLLVCLQVVLLVVVCVVVVHNCPCVVALLSNLVSLLVSLVVLQVVLCVQQVPFFDFDQDPPPRDTDRHRRFGDGRNHGSNVSSVVSNVVSVVSNVD